Protein AF-A0A9D9RYX8-F1 (afdb_monomer_lite)

Foldseek 3Di:
DDPDPDPDQPWDFQLLVLQVLCVVLVCHLVNLCVQLVHDSVVSVVVNVPDDDDPSSVVSSLVVSCVSVVHDSVPGHIDGPPPPDD

Radius of gyration: 14.07 Å; chains: 1; bounding box: 27×30×38 Å

Sequence (85 aa):
MVDSKAPGDKLLVDWFRVIVDLDREGYGATVVALSIEVPKTTLLGWKQGSRPKYEEACMLIDLWARVLKKGRDQVPMISPFDFRR

pLDDT: mean 88.83, std 16.37, range [43.31, 98.56]

Secondary structure (DSSP, 8-state):
------TT---EE-HHHHHHHHHHTT--HHHHHHHTT--HHHHHHHHTT----HHHHHHHHHHHHHHHT--GGGS-EE-TT----

Structure (mmCIF, N/CA/C/O backbone):
data_AF-A0A9D9RYX8-F1
#
_entry.id   AF-A0A9D9RYX8-F1
#
loop_
_atom_site.group_PDB
_atom_site.id
_atom_site.type_symbol
_atom_site.label_atom_id
_atom_site.label_alt_id
_atom_site.label_comp_id
_atom_site.label_asym_id
_atom_site.label_entity_id
_atom_site.label_seq_id
_atom_site.pdbx_PDB_ins_code
_atom_site.Cartn_x
_atom_site.Cartn_y
_atom_site.Cartn_z
_atom_site.occupancy
_atom_site.B_iso_or_equiv
_atom_site.auth_seq_id
_atom_site.auth_comp_id
_atom_site.auth_asym_id
_atom_site.auth_atom_id
_atom_site.pdbx_PDB_model_num
ATOM 1 N N . MET A 1 1 ? -19.277 -21.577 -27.228 1.00 46.69 1 MET A N 1
ATOM 2 C CA . MET A 1 1 ? -17.834 -21.877 -27.301 1.00 46.69 1 MET A CA 1
ATOM 3 C C . MET A 1 1 ? -17.151 -20.763 -28.072 1.00 46.69 1 MET A C 1
ATOM 5 O O . MET A 1 1 ? -17.146 -20.804 -29.291 1.00 46.69 1 MET A O 1
ATOM 9 N N . VAL A 1 2 ? -16.639 -19.756 -27.369 1.00 44.56 2 VAL A N 1
ATOM 10 C CA . VAL A 1 2 ? -15.550 -18.904 -27.865 1.00 44.56 2 VAL A CA 1
ATOM 11 C C . VAL A 1 2 ? -14.607 -18.681 -26.689 1.00 44.56 2 VAL A C 1
ATOM 13 O O . VAL A 1 2 ? -14.616 -17.651 -26.024 1.00 44.56 2 VAL A O 1
ATOM 16 N N . ASP A 1 3 ? -13.839 -19.720 -26.375 1.00 47.78 3 ASP A N 1
ATOM 17 C CA . ASP A 1 3 ? -12.617 -19.546 -25.604 1.00 47.78 3 ASP A CA 1
ATOM 18 C C . ASP A 1 3 ? -11.654 -18.739 -26.475 1.00 47.78 3 ASP A C 1
ATOM 20 O O . ASP A 1 3 ? -11.124 -19.213 -27.477 1.00 47.78 3 ASP A O 1
ATOM 24 N N . SER A 1 4 ? -11.476 -17.471 -26.131 1.00 45.50 4 SER A N 1
ATOM 25 C CA . SER A 1 4 ? -10.414 -16.627 -26.675 1.00 45.50 4 SER A CA 1
ATOM 26 C C . SER A 1 4 ? -9.725 -15.923 -25.520 1.00 45.50 4 SER A C 1
ATOM 28 O O . SER A 1 4 ? -9.734 -14.703 -25.397 1.00 45.50 4 SER A O 1
ATOM 30 N N . LYS A 1 5 ? -9.132 -16.725 -24.629 1.00 45.81 5 LYS A N 1
ATOM 31 C CA . LYS A 1 5 ? -8.092 -16.239 -23.730 1.00 45.81 5 LYS A CA 1
ATOM 32 C C . LYS A 1 5 ? -6.819 -16.135 -24.566 1.00 45.81 5 LYS A C 1
ATOM 34 O O . LYS A 1 5 ? -6.227 -17.154 -24.918 1.00 45.81 5 LYS A O 1
ATOM 39 N N . ALA A 1 6 ? -6.452 -14.909 -24.934 1.00 53.22 6 ALA A N 1
ATOM 40 C CA . ALA A 1 6 ? -5.154 -14.620 -25.530 1.00 53.22 6 ALA A CA 1
ATOM 41 C C . ALA A 1 6 ? -4.042 -15.259 -24.669 1.00 53.22 6 ALA A C 1
ATOM 43 O O . ALA A 1 6 ? -4.166 -15.295 -23.436 1.00 53.22 6 ALA A O 1
ATOM 44 N N . PRO A 1 7 ? -2.985 -15.818 -25.280 1.00 43.31 7 PRO A N 1
ATOM 45 C CA . PRO A 1 7 ? -1.947 -16.511 -24.538 1.00 43.31 7 PRO A CA 1
ATOM 46 C C . PRO A 1 7 ? -1.217 -15.525 -23.618 1.00 43.31 7 PRO A C 1
ATOM 48 O O . PRO A 1 7 ? -0.476 -14.666 -24.076 1.00 43.31 7 PRO A O 1
ATOM 51 N N . GLY A 1 8 ? -1.410 -15.685 -22.308 1.00 54.44 8 GLY A N 1
ATOM 52 C CA . GLY A 1 8 ? -0.464 -15.211 -21.300 1.00 54.44 8 GLY A CA 1
ATOM 53 C C . GLY A 1 8 ? -0.400 -13.704 -21.054 1.00 54.44 8 GLY A C 1
ATOM 54 O O . GLY A 1 8 ? 0.692 -13.211 -20.776 1.00 54.44 8 GLY A O 1
ATOM 55 N N . ASP A 1 9 ? -1.523 -12.981 -21.065 1.00 58.75 9 ASP A N 1
ATOM 56 C CA . ASP A 1 9 ? -1.558 -11.654 -20.438 1.00 58.75 9 ASP A CA 1
ATOM 57 C C . ASP A 1 9 ? -1.197 -11.815 -18.957 1.00 58.75 9 ASP A C 1
ATOM 59 O O . ASP A 1 9 ? -1.995 -12.277 -18.136 1.00 58.75 9 ASP A O 1
ATOM 63 N N . LYS A 1 10 ? 0.057 -11.503 -18.617 1.00 74.31 10 LYS A N 1
ATOM 64 C CA . LYS A 1 10 ? 0.546 -11.536 -17.242 1.00 74.31 10 LYS A CA 1
ATOM 65 C C . LYS A 1 10 ? -0.150 -10.415 -16.484 1.00 74.31 10 LYS A C 1
ATOM 67 O O . LYS A 1 10 ? 0.333 -9.286 -16.457 1.00 74.31 10 LYS A O 1
ATOM 72 N N . LEU A 1 11 ? -1.298 -10.740 -15.897 1.00 84.81 11 LEU A N 1
ATOM 73 C CA . LEU A 1 11 ? -2.016 -9.858 -14.992 1.00 84.81 11 LEU A CA 1
ATOM 74 C C . LEU A 1 11 ? -1.081 -9.448 -13.854 1.00 84.81 11 LEU A C 1
ATOM 76 O O . LEU A 1 11 ? -0.387 -10.280 -13.261 1.00 84.81 11 LEU A O 1
ATOM 80 N N . LEU A 1 12 ? -1.039 -8.150 -13.586 1.00 90.94 12 LEU A N 1
ATOM 81 C CA . LEU A 1 12 ? -0.284 -7.572 -12.487 1.00 90.94 12 LEU A CA 1
ATOM 82 C C . LEU A 1 12 ? -1.262 -7.106 -11.421 1.00 90.94 12 LEU A C 1
ATOM 84 O O . LEU A 1 12 ? -2.375 -6.706 -11.740 1.00 90.94 12 LEU A O 1
ATOM 88 N N . VAL A 1 13 ? -0.839 -7.111 -10.163 1.00 94.25 13 VAL A N 1
ATOM 89 C CA . VAL A 1 13 ? -1.655 -6.536 -9.092 1.00 94.25 13 VAL A CA 1
ATOM 90 C C . VAL A 1 13 ? -1.775 -5.025 -9.296 1.00 94.25 13 VAL A C 1
ATOM 92 O O . VAL A 1 13 ? -0.773 -4.335 -9.514 1.00 94.25 13 VAL A O 1
ATOM 95 N N . ASP A 1 14 ? -2.998 -4.512 -9.199 1.00 95.56 14 ASP A N 1
ATOM 96 C CA . ASP A 1 14 ? -3.282 -3.081 -9.188 1.00 95.56 14 ASP A CA 1
ATOM 97 C C . ASP A 1 14 ? -3.126 -2.525 -7.765 1.00 95.56 14 ASP A C 1
ATOM 99 O O . ASP A 1 14 ? -4.065 -2.468 -6.966 1.00 95.56 14 ASP A O 1
ATOM 103 N N . TRP A 1 15 ? -1.902 -2.105 -7.442 1.00 96.19 15 TRP A N 1
ATOM 104 C CA . TRP A 1 15 ? -1.561 -1.549 -6.131 1.00 96.19 15 TRP A CA 1
ATOM 105 C C . TRP A 1 15 ? -2.310 -0.258 -5.804 1.00 96.19 15 TRP A C 1
ATOM 107 O O . TRP A 1 15 ? -2.628 -0.018 -4.639 1.00 96.19 15 TRP A O 1
ATOM 117 N N . PHE A 1 16 ? -2.628 0.562 -6.810 1.00 95.94 16 PHE A N 1
ATOM 118 C CA . PHE A 1 16 ? -3.433 1.761 -6.597 1.00 95.94 16 PHE A CA 1
ATOM 119 C C . PHE A 1 16 ? -4.819 1.365 -6.101 1.00 95.94 16 PHE A C 1
ATOM 121 O O . PHE A 1 16 ? -5.276 1.876 -5.075 1.00 95.94 16 PHE A O 1
ATOM 128 N N . ARG A 1 17 ? -5.462 0.413 -6.785 1.00 96.75 17 ARG A N 1
ATOM 129 C CA . ARG A 1 17 ? -6.794 -0.056 -6.412 1.00 96.75 17 ARG A CA 1
ATOM 130 C C . ARG A 1 17 ? -6.813 -0.726 -5.044 1.00 96.75 17 ARG A C 1
ATOM 132 O O . ARG A 1 17 ? -7.703 -0.420 -4.258 1.00 96.75 17 ARG A O 1
ATOM 139 N N . VAL A 1 18 ? -5.816 -1.555 -4.729 1.00 97.69 18 VAL A N 1
ATOM 140 C CA . VAL A 1 18 ? -5.657 -2.167 -3.397 1.00 97.69 18 VAL A CA 1
ATOM 141 C C . VAL A 1 18 ? -5.635 -1.099 -2.298 1.00 97.69 18 VAL A C 1
ATOM 143 O O . VAL A 1 18 ? -6.372 -1.201 -1.318 1.00 97.69 18 VAL A O 1
ATOM 146 N N . ILE A 1 19 ? -4.835 -0.043 -2.472 1.00 97.62 19 ILE A N 1
ATOM 147 C CA . ILE A 1 19 ? -4.709 1.033 -1.478 1.00 97.62 19 ILE A CA 1
ATOM 148 C C . ILE A 1 19 ? -5.990 1.881 -1.404 1.00 97.62 19 ILE A C 1
ATOM 150 O O . ILE A 1 19 ? -6.375 2.307 -0.320 1.00 97.62 19 ILE A O 1
ATOM 154 N N . VAL A 1 20 ? -6.666 2.129 -2.529 1.00 97.62 20 VAL A N 1
ATOM 155 C CA . VAL A 1 20 ? -7.944 2.865 -2.561 1.00 97.62 20 VAL A CA 1
ATOM 156 C C . VAL A 1 20 ? -9.072 2.079 -1.900 1.00 97.62 20 VAL A C 1
ATOM 158 O O . VAL A 1 20 ? -9.894 2.670 -1.208 1.00 97.62 20 VAL A O 1
ATOM 161 N N . ASP A 1 21 ? -9.130 0.766 -2.103 1.00 98.19 21 ASP A N 1
ATOM 162 C CA . ASP A 1 21 ? -10.129 -0.079 -1.453 1.00 98.19 21 ASP A CA 1
ATOM 163 C C . ASP A 1 21 ? -9.935 -0.076 0.072 1.00 98.19 21 ASP A C 1
ATOM 165 O O . ASP A 1 21 ? -10.909 0.071 0.801 1.00 98.19 21 ASP A O 1
ATOM 169 N N . LEU A 1 22 ? -8.688 -0.123 0.558 1.00 98.25 22 LEU A N 1
ATOM 170 C CA . LEU A 1 22 ? -8.384 0.051 1.985 1.00 98.25 22 LEU A CA 1
ATOM 171 C C . LEU A 1 22 ? -8.818 1.431 2.508 1.00 98.25 22 LEU A C 1
ATOM 173 O O . LEU A 1 22 ? -9.477 1.521 3.541 1.00 98.25 22 LEU A O 1
ATOM 177 N N . ASP A 1 23 ? -8.504 2.502 1.777 1.00 97.44 23 ASP A N 1
ATOM 178 C CA . ASP A 1 23 ? -8.879 3.877 2.139 1.00 97.44 23 ASP A CA 1
ATOM 179 C C . ASP A 1 23 ? -10.405 4.036 2.287 1.00 97.44 23 ASP A C 1
ATOM 181 O O . ASP A 1 23 ? -10.876 4.669 3.232 1.00 97.44 23 ASP A O 1
ATOM 185 N N . ARG A 1 24 ? -11.186 3.382 1.415 1.00 97.69 24 ARG A N 1
ATOM 186 C CA . ARG A 1 24 ? -12.661 3.361 1.468 1.00 97.69 24 ARG A CA 1
ATOM 187 C C . ARG A 1 24 ? -13.223 2.639 2.691 1.00 97.69 24 ARG A C 1
ATOM 189 O O . ARG A 1 24 ? -14.290 3.017 3.162 1.00 97.69 24 ARG A O 1
ATOM 196 N N . GLU A 1 25 ? -12.498 1.661 3.222 1.00 97.88 25 GLU A N 1
ATOM 197 C CA . GLU A 1 25 ? -12.830 0.959 4.470 1.00 97.88 25 GLU A CA 1
ATOM 198 C C . GLU A 1 25 ? -12.305 1.703 5.7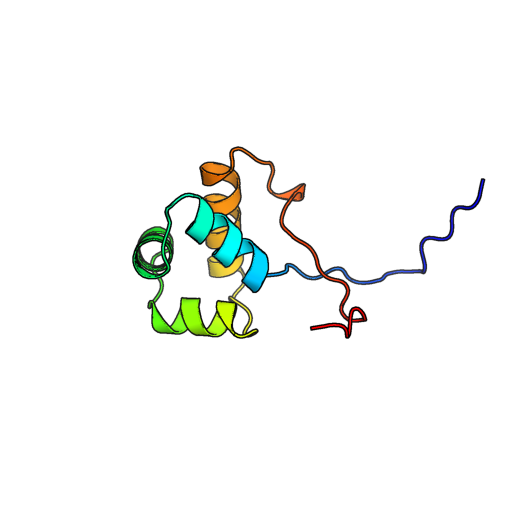18 1.00 97.88 25 GLU A C 1
ATOM 200 O O . GLU A 1 25 ? -12.298 1.165 6.825 1.00 97.88 25 GLU A O 1
ATOM 205 N N . GLY A 1 26 ? -11.828 2.946 5.562 1.00 96.81 26 GLY A N 1
ATOM 206 C CA . GLY A 1 26 ? -11.296 3.771 6.651 1.00 96.81 26 GLY A CA 1
ATOM 207 C C . GLY A 1 26 ? -9.818 3.523 6.969 1.00 96.81 26 GLY A C 1
ATOM 208 O O . GLY A 1 26 ? -9.260 4.167 7.860 1.00 96.81 26 GLY A O 1
ATOM 209 N N . TYR A 1 27 ? -9.146 2.643 6.223 1.00 97.69 27 TYR A N 1
ATOM 210 C CA . TYR A 1 27 ? -7.708 2.410 6.331 1.00 97.69 27 TYR A CA 1
ATOM 211 C C . TYR A 1 27 ? -6.955 3.412 5.454 1.00 97.69 27 TYR A C 1
ATOM 213 O O . TYR A 1 27 ? -6.452 3.094 4.377 1.00 97.69 27 TYR A O 1
ATOM 221 N N . GLY A 1 28 ? -6.867 4.654 5.933 1.00 96.25 28 GLY A N 1
ATOM 222 C CA . GLY A 1 28 ? -6.099 5.698 5.259 1.00 96.25 28 GLY A CA 1
ATOM 223 C C . GLY A 1 28 ? -4.601 5.378 5.176 1.00 96.25 28 GLY A C 1
ATOM 224 O O . GLY A 1 28 ? -4.071 4.551 5.920 1.00 96.25 28 GLY A O 1
ATOM 225 N N . ALA A 1 29 ? -3.876 6.095 4.311 1.00 96.00 29 ALA A N 1
ATOM 226 C CA . ALA A 1 29 ? -2.467 5.811 4.000 1.00 96.00 29 ALA A CA 1
ATOM 227 C C . ALA A 1 29 ? -1.542 5.685 5.230 1.00 96.00 29 ALA A C 1
ATOM 229 O O . ALA A 1 29 ? -0.635 4.860 5.240 1.00 96.00 29 ALA A O 1
ATOM 230 N N . THR A 1 30 ? -1.757 6.486 6.278 1.00 97.69 30 THR A N 1
ATOM 231 C CA . THR A 1 30 ? -0.970 6.372 7.518 1.00 97.69 30 THR A CA 1
ATOM 232 C C . THR A 1 30 ? -1.243 5.047 8.240 1.00 97.69 30 THR A C 1
ATOM 234 O O . THR A 1 30 ? -0.304 4.387 8.671 1.00 97.69 30 THR A O 1
ATOM 237 N N . VAL A 1 31 ? -2.513 4.645 8.353 1.00 98.19 31 VAL A N 1
ATOM 238 C CA . VAL A 1 31 ? -2.927 3.419 9.055 1.00 98.19 31 VAL A CA 1
ATOM 239 C C . VAL A 1 31 ? -2.415 2.188 8.316 1.00 98.19 31 VAL A C 1
ATOM 241 O O . VAL A 1 31 ? -1.854 1.290 8.938 1.00 98.19 31 VAL A O 1
ATOM 244 N N . VAL A 1 32 ? -2.551 2.170 6.988 1.00 98.19 32 VAL A N 1
ATOM 245 C CA . VAL A 1 32 ? -2.040 1.077 6.148 1.00 98.19 32 VAL A CA 1
ATOM 246 C C . VAL A 1 32 ? -0.532 0.942 6.303 1.00 98.19 32 VAL A C 1
ATOM 248 O O . VAL A 1 32 ? -0.063 -0.151 6.586 1.00 98.19 32 VAL A O 1
ATOM 251 N N . ALA A 1 33 ? 0.214 2.044 6.178 1.00 98.00 33 ALA A N 1
ATOM 252 C CA . ALA A 1 33 ? 1.672 2.029 6.264 1.00 98.00 33 ALA A CA 1
ATOM 253 C C . ALA A 1 33 ? 2.169 1.474 7.610 1.00 98.00 33 ALA A C 1
ATOM 255 O O . ALA A 1 33 ? 3.046 0.617 7.629 1.00 98.00 33 ALA A O 1
ATOM 256 N N . LEU A 1 34 ? 1.551 1.895 8.721 1.00 98.06 34 LEU A N 1
ATOM 257 C CA . LEU A 1 34 ? 1.852 1.362 10.053 1.00 98.06 34 LEU A CA 1
ATOM 258 C C . LEU A 1 34 ? 1.491 -0.124 10.187 1.00 98.06 34 LEU A C 1
ATOM 260 O O . LEU A 1 34 ? 2.231 -0.870 10.813 1.00 98.06 34 LEU A O 1
ATOM 264 N N . SER A 1 35 ? 0.380 -0.560 9.585 1.00 97.69 35 SER A N 1
ATOM 265 C CA . SER A 1 35 ? -0.107 -1.946 9.687 1.00 97.69 35 SER A CA 1
ATOM 266 C C . SER A 1 35 ? 0.789 -2.968 8.983 1.00 97.69 35 SER A C 1
ATOM 268 O O . SER A 1 35 ? 0.702 -4.152 9.293 1.00 97.69 35 SER A O 1
ATOM 270 N N . ILE A 1 36 ? 1.608 -2.526 8.025 1.00 97.00 36 ILE A N 1
ATOM 271 C CA . ILE A 1 36 ? 2.555 -3.370 7.277 1.00 97.00 36 ILE A CA 1
ATOM 272 C C . ILE A 1 36 ? 4.010 -2.920 7.468 1.00 97.00 36 ILE A C 1
ATOM 274 O O . ILE A 1 36 ? 4.876 -3.297 6.685 1.00 97.00 36 ILE A O 1
ATOM 278 N N . GLU A 1 37 ? 4.258 -2.087 8.482 1.00 97.19 37 GLU A N 1
ATOM 279 C CA . GLU A 1 37 ? 5.591 -1.653 8.915 1.00 97.19 37 GLU A CA 1
ATOM 280 C C . GLU A 1 37 ? 6.444 -0.978 7.824 1.00 97.19 37 GLU A C 1
ATOM 282 O O . GLU A 1 37 ? 7.665 -1.126 7.778 1.00 97.19 37 GLU A O 1
ATOM 287 N N . VAL A 1 38 ? 5.820 -0.174 6.956 1.00 97.38 38 VAL A N 1
ATOM 288 C CA . VAL A 1 38 ? 6.533 0.601 5.925 1.00 97.38 38 VAL A CA 1
ATOM 289 C C . VAL A 1 38 ? 6.403 2.110 6.126 1.00 97.38 38 VAL A C 1
ATOM 291 O O . VAL A 1 38 ? 5.419 2.593 6.691 1.00 97.38 38 VAL A O 1
ATOM 294 N N . PRO A 1 39 ? 7.352 2.914 5.614 1.00 98.06 39 PRO A N 1
ATOM 295 C CA . PRO A 1 39 ? 7.193 4.360 5.592 1.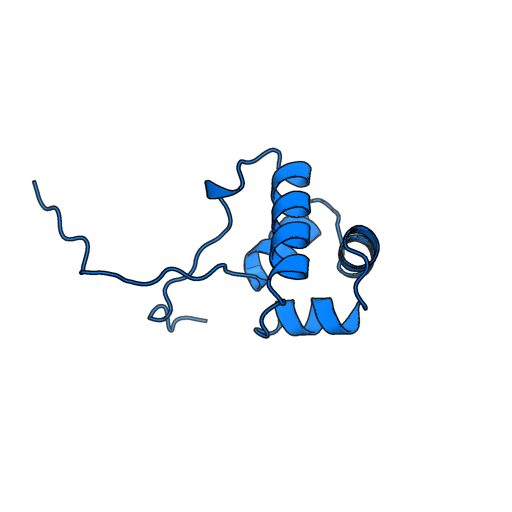00 98.06 39 PRO A CA 1
ATOM 296 C C . PRO A 1 39 ? 5.969 4.784 4.767 1.00 98.06 39 PRO A C 1
ATOM 298 O O . PRO A 1 39 ? 5.728 4.287 3.665 1.00 98.06 39 PRO A O 1
ATOM 301 N N . LYS A 1 40 ? 5.228 5.790 5.250 1.00 97.81 40 LYS A N 1
ATOM 302 C CA . LYS A 1 40 ? 4.070 6.355 4.530 1.00 97.81 40 LYS A CA 1
ATOM 303 C C . LYS A 1 40 ? 4.426 6.824 3.116 1.00 97.81 40 LYS A C 1
ATOM 305 O O . LYS A 1 40 ? 3.628 6.665 2.198 1.00 97.81 40 LYS A O 1
ATOM 310 N N . THR A 1 41 ? 5.611 7.399 2.931 1.00 97.75 41 THR A N 1
ATOM 311 C CA . THR A 1 41 ? 6.113 7.836 1.619 1.00 97.75 41 THR A CA 1
ATOM 312 C C . THR A 1 41 ? 6.261 6.671 0.643 1.00 97.75 41 THR A C 1
ATOM 314 O O . THR A 1 41 ? 5.909 6.819 -0.525 1.00 97.75 41 THR A O 1
ATOM 317 N N . THR A 1 42 ? 6.689 5.500 1.119 1.00 97.50 42 THR A N 1
ATOM 318 C CA . THR A 1 42 ? 6.769 4.267 0.327 1.00 97.50 42 THR A CA 1
ATOM 319 C C . THR A 1 42 ? 5.382 3.831 -0.146 1.00 97.50 42 THR A C 1
ATOM 321 O O . THR A 1 42 ? 5.181 3.625 -1.343 1.00 97.50 42 THR A O 1
ATOM 324 N N . LEU A 1 43 ? 4.395 3.799 0.760 1.00 97.44 43 LEU A N 1
ATOM 325 C CA . LEU A 1 43 ? 3.006 3.470 0.415 1.00 97.44 43 LEU A CA 1
ATOM 326 C C . LEU A 1 43 ? 2.416 4.459 -0.607 1.00 97.44 43 LEU A C 1
ATOM 328 O O . LEU A 1 43 ? 1.749 4.055 -1.561 1.00 97.44 43 LEU A O 1
ATOM 332 N N . LEU A 1 44 ? 2.675 5.761 -0.437 1.00 97.19 44 LEU A N 1
ATOM 333 C CA . LEU A 1 44 ? 2.252 6.785 -1.397 1.00 97.19 44 LEU A CA 1
ATOM 334 C C . LEU A 1 44 ? 2.921 6.596 -2.765 1.00 97.19 44 LEU A C 1
ATOM 336 O O . LEU A 1 44 ? 2.256 6.768 -3.784 1.00 97.19 44 LEU A O 1
ATOM 340 N N . GLY A 1 45 ? 4.190 6.183 -2.797 1.00 97.25 45 GLY A N 1
ATOM 341 C CA . GLY A 1 45 ? 4.882 5.813 -4.029 1.00 97.25 45 GLY A CA 1
ATOM 342 C C . GLY A 1 45 ? 4.198 4.652 -4.753 1.00 97.25 45 GLY A C 1
ATOM 343 O O . GLY A 1 45 ? 4.016 4.709 -5.968 1.00 97.25 45 GLY A O 1
ATOM 344 N N . TRP A 1 46 ? 3.750 3.622 -4.028 1.00 96.69 46 TRP A N 1
ATOM 345 C CA . TRP A 1 46 ? 2.999 2.515 -4.634 1.00 96.69 46 TRP A CA 1
ATOM 346 C C . TRP A 1 46 ? 1.632 2.950 -5.156 1.00 96.69 46 TRP A C 1
ATOM 348 O O . TRP A 1 46 ? 1.245 2.570 -6.260 1.00 96.69 46 TRP A O 1
ATOM 358 N N . LYS A 1 47 ? 0.939 3.831 -4.424 1.00 93.75 47 LYS A N 1
ATOM 359 C CA . LYS A 1 47 ? -0.307 4.457 -4.895 1.00 93.75 47 LYS A CA 1
ATOM 360 C C . LYS A 1 47 ? -0.092 5.250 -6.194 1.00 93.75 47 LYS A C 1
ATOM 362 O O . LYS A 1 47 ? -1.006 5.348 -7.001 1.00 93.75 47 LYS A O 1
ATOM 367 N N . GLN A 1 48 ? 1.106 5.786 -6.424 1.00 93.75 48 GLN A N 1
ATOM 368 C CA . GLN A 1 48 ? 1.470 6.525 -7.641 1.00 93.75 48 GLN A CA 1
ATOM 369 C C . GLN A 1 48 ? 2.004 5.633 -8.778 1.00 93.75 48 GLN A C 1
ATOM 371 O O . GLN A 1 48 ? 2.256 6.126 -9.876 1.00 93.75 48 GLN A O 1
ATOM 376 N N . GLY A 1 49 ? 2.129 4.319 -8.560 1.00 90.06 49 GLY A N 1
ATOM 377 C CA . GLY A 1 49 ? 2.482 3.347 -9.599 1.00 90.06 49 GLY A CA 1
ATOM 378 C C . GLY A 1 49 ? 3.823 2.640 -9.413 1.00 90.06 49 GLY A C 1
ATOM 379 O O . GLY A 1 49 ? 4.144 1.753 -10.207 1.00 90.06 49 GLY A O 1
ATOM 38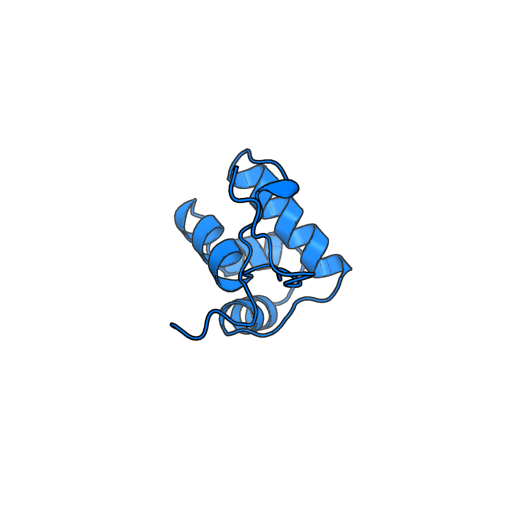0 N N . SER A 1 50 ? 4.590 2.970 -8.370 1.00 93.75 50 SER A N 1
ATOM 381 C CA . SER A 1 50 ? 5.738 2.148 -7.972 1.00 93.75 50 SER A CA 1
ATOM 382 C C . SER A 1 50 ? 5.271 0.778 -7.475 1.00 93.75 50 SER A C 1
ATOM 384 O O . SER A 1 50 ? 4.112 0.590 -7.108 1.00 93.75 50 SER A O 1
ATOM 386 N N . ARG A 1 51 ? 6.175 -0.203 -7.451 1.00 92.44 51 ARG A N 1
ATOM 387 C CA . ARG A 1 51 ? 5.841 -1.566 -7.019 1.00 92.44 51 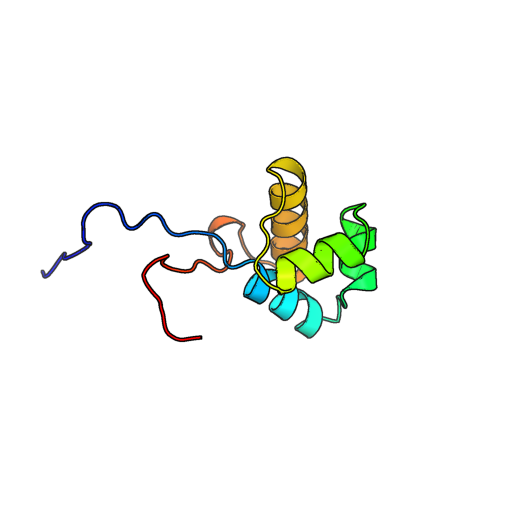ARG A CA 1
ATOM 388 C C . ARG A 1 51 ? 6.451 -1.876 -5.648 1.00 92.44 51 ARG A C 1
ATOM 390 O O . ARG A 1 51 ? 7.624 -1.554 -5.451 1.00 92.44 51 ARG A O 1
ATOM 397 N N . PRO A 1 52 ? 5.694 -2.504 -4.732 1.00 96.31 52 PRO A N 1
ATOM 398 C CA . PRO A 1 52 ? 6.246 -3.055 -3.500 1.00 96.31 52 PRO A CA 1
ATOM 399 C C . PRO A 1 52 ? 7.207 -4.213 -3.793 1.00 96.31 52 PRO A C 1
ATOM 401 O O . PRO A 1 52 ? 7.090 -4.893 -4.820 1.00 96.31 52 PRO A O 1
ATOM 404 N N . LYS A 1 53 ? 8.146 -4.460 -2.874 1.00 96.19 53 LYS A N 1
ATOM 405 C CA . LYS A 1 53 ? 8.943 -5.695 -2.876 1.00 96.19 53 LYS A CA 1
ATOM 406 C C . LYS A 1 53 ? 8.059 -6.888 -2.518 1.00 96.19 53 LYS A C 1
ATOM 408 O O . LYS A 1 53 ? 6.956 -6.720 -2.015 1.00 96.19 53 LYS A O 1
ATOM 413 N N . TYR A 1 54 ? 8.549 -8.103 -2.754 1.00 95.69 54 TYR A N 1
ATOM 414 C CA . TYR A 1 54 ? 7.759 -9.325 -2.564 1.00 95.69 54 TYR A CA 1
ATOM 415 C C . TYR A 1 54 ? 7.143 -9.456 -1.159 1.00 95.69 54 TYR A C 1
ATOM 417 O O . TYR A 1 54 ? 5.956 -9.748 -1.036 1.00 95.69 54 TYR A O 1
ATOM 425 N N . GLU A 1 55 ? 7.922 -9.206 -0.107 1.00 97.12 55 GLU A N 1
ATOM 426 C CA . GLU A 1 55 ? 7.450 -9.322 1.279 1.00 97.12 55 GLU A CA 1
ATOM 427 C C . GLU A 1 55 ? 6.392 -8.256 1.604 1.00 97.12 55 GLU A C 1
ATOM 429 O O . GLU A 1 55 ? 5.302 -8.57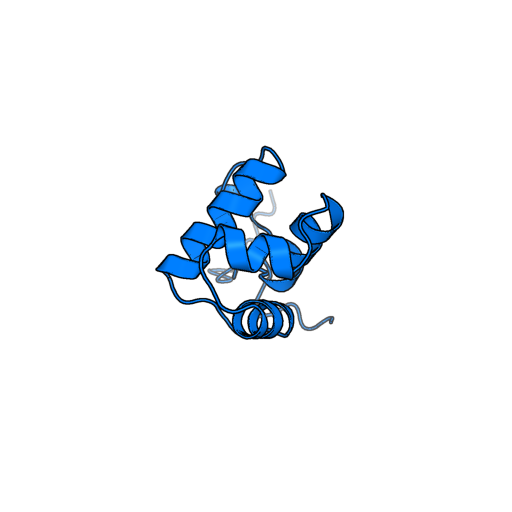9 2.070 1.00 97.12 55 GLU A O 1
ATOM 434 N N . GLU A 1 56 ? 6.661 -6.998 1.248 1.00 97.62 56 GLU A N 1
ATOM 435 C CA . GLU A 1 56 ? 5.738 -5.865 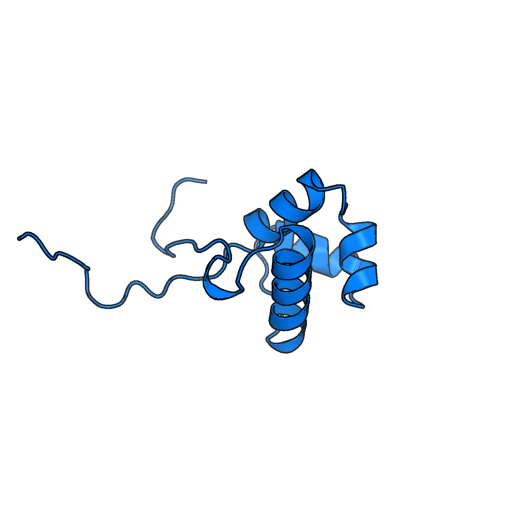1.407 1.00 97.62 56 GLU A CA 1
ATOM 436 C C . GLU A 1 56 ? 4.432 -6.069 0.622 1.00 97.62 56 GLU A C 1
ATOM 438 O O . GLU A 1 56 ? 3.342 -5.776 1.111 1.00 97.62 56 GLU A O 1
ATOM 443 N N . ALA A 1 57 ? 4.541 -6.619 -0.589 1.00 97.06 57 ALA A N 1
ATOM 444 C CA . ALA A 1 57 ? 3.420 -6.976 -1.445 1.00 97.06 57 ALA A CA 1
ATOM 445 C C . ALA A 1 57 ? 2.530 -8.029 -0.775 1.00 97.06 57 ALA A C 1
ATOM 447 O O . ALA A 1 57 ? 1.308 -7.883 -0.766 1.00 97.06 57 ALA A O 1
ATOM 448 N N . CYS A 1 58 ? 3.133 -9.069 -0.190 1.00 97.81 58 CYS A N 1
ATOM 449 C CA . CYS A 1 58 ? 2.401 -10.091 0.553 1.00 97.81 58 CYS A CA 1
ATOM 450 C C . CYS A 1 58 ? 1.655 -9.485 1.746 1.00 97.81 58 CYS A C 1
ATOM 452 O O . CYS A 1 58 ? 0.452 -9.702 1.864 1.00 97.81 58 CYS A O 1
ATOM 454 N N . MET A 1 59 ? 2.331 -8.670 2.562 1.00 98.12 59 MET A N 1
ATOM 455 C CA . MET A 1 59 ? 1.718 -8.027 3.731 1.00 98.12 59 MET A CA 1
ATOM 456 C C . MET A 1 59 ? 0.552 -7.110 3.349 1.00 98.12 59 MET A C 1
ATOM 458 O O . MET A 1 59 ? -0.501 -7.140 3.986 1.00 98.12 59 MET A O 1
ATOM 462 N N . LEU A 1 60 ? 0.704 -6.318 2.283 1.00 98.06 60 LEU A N 1
ATOM 463 C CA . LEU A 1 60 ? -0.353 -5.429 1.805 1.00 98.06 60 LEU A CA 1
ATOM 464 C C . LEU A 1 60 ? -1.568 -6.209 1.274 1.00 98.06 60 LEU A C 1
ATOM 466 O O . LEU A 1 60 ? -2.707 -5.822 1.544 1.00 98.06 60 LEU A O 1
ATOM 470 N N . ILE A 1 61 ? -1.342 -7.316 0.559 1.00 98.25 61 ILE A N 1
ATOM 471 C CA . ILE A 1 61 ? -2.415 -8.206 0.089 1.00 98.25 61 ILE A CA 1
ATOM 472 C C . ILE A 1 61 ? -3.137 -8.858 1.271 1.00 98.25 61 ILE A C 1
ATOM 474 O O . ILE A 1 61 ? -4.365 -8.912 1.270 1.00 98.25 61 ILE A O 1
ATOM 478 N N . ASP A 1 62 ? -2.402 -9.326 2.280 1.00 98.31 62 ASP A N 1
ATOM 479 C CA . ASP A 1 62 ? -2.990 -9.952 3.466 1.00 98.31 62 ASP A CA 1
ATOM 480 C C . ASP A 1 62 ? -3.836 -8.961 4.272 1.00 98.31 62 ASP A C 1
ATOM 482 O O . ASP A 1 62 ? -4.947 -9.294 4.697 1.00 98.31 62 ASP A O 1
ATOM 486 N N . LEU A 1 63 ? -3.370 -7.715 4.416 1.00 98.31 63 LEU A N 1
ATOM 487 C CA . LEU A 1 63 ? -4.158 -6.647 5.025 1.00 98.31 63 LEU A CA 1
ATOM 488 C C . LEU A 1 63 ? -5.444 -6.379 4.230 1.00 98.31 63 LEU A C 1
ATOM 490 O O . LEU A 1 63 ? -6.523 -6.345 4.819 1.00 98.31 63 LEU A O 1
ATOM 494 N N . TRP A 1 64 ? -5.349 -6.223 2.906 1.00 98.56 64 TRP A N 1
ATOM 495 C CA . TRP A 1 64 ? -6.510 -6.001 2.037 1.00 98.56 64 TRP A CA 1
ATOM 496 C C . TRP A 1 64 ? -7.528 -7.140 2.138 1.00 98.56 64 TRP A C 1
ATOM 498 O O . TRP A 1 64 ? -8.711 -6.891 2.371 1.00 98.56 64 TRP A O 1
ATOM 508 N N . ALA A 1 65 ? -7.065 -8.388 2.043 1.00 98.31 65 ALA A N 1
ATOM 509 C CA . ALA A 1 65 ? -7.902 -9.579 2.137 1.00 98.31 65 ALA A CA 1
ATOM 510 C C . ALA A 1 65 ? -8.640 -9.633 3.482 1.00 98.31 65 ALA A C 1
ATOM 512 O O . ALA A 1 65 ? -9.853 -9.848 3.529 1.00 98.31 65 ALA A O 1
ATOM 513 N N . ARG A 1 66 ? -7.928 -9.352 4.580 1.00 98.06 66 ARG A N 1
ATOM 514 C CA . ARG A 1 66 ? -8.500 -9.303 5.928 1.00 98.06 66 ARG A CA 1
ATOM 515 C C . ARG A 1 66 ? -9.538 -8.189 6.085 1.00 98.06 66 ARG A C 1
ATOM 517 O O . ARG A 1 66 ? -10.609 -8.454 6.627 1.00 98.06 66 ARG A O 1
ATOM 524 N N . VAL A 1 67 ? -9.230 -6.963 5.659 1.00 97.88 67 VAL A N 1
ATOM 525 C CA . VAL A 1 67 ? -10.114 -5.794 5.831 1.00 97.88 67 VAL A CA 1
ATOM 526 C C . VAL A 1 67 ? -11.388 -5.953 5.004 1.00 97.88 67 VAL A C 1
ATOM 528 O O . VAL A 1 67 ? -12.483 -5.791 5.535 1.00 97.88 67 VAL A O 1
ATOM 531 N N . LEU A 1 68 ? -11.264 -6.366 3.739 1.00 97.62 68 LEU A N 1
ATOM 532 C CA . LEU A 1 68 ? -12.410 -6.543 2.846 1.00 97.62 68 LEU A CA 1
ATOM 533 C C . LEU A 1 68 ? -13.120 -7.895 3.015 1.00 97.62 68 LEU A C 1
ATOM 535 O O . LEU A 1 68 ? -14.125 -8.134 2.346 1.00 97.62 68 LEU A O 1
ATOM 539 N N . LYS A 1 69 ? -12.620 -8.777 3.892 1.00 97.06 69 LYS A N 1
ATOM 540 C CA . LYS A 1 69 ? -13.114 -10.152 4.091 1.00 97.06 69 LYS A CA 1
ATOM 541 C C . LYS A 1 69 ? -13.172 -10.942 2.774 1.00 97.06 69 LYS A C 1
ATOM 543 O O . LYS A 1 69 ? -14.153 -11.625 2.484 1.00 97.06 69 LYS A O 1
ATOM 548 N N . LYS A 1 70 ? -12.114 -10.823 1.968 1.00 96.25 70 LYS A N 1
ATOM 549 C CA . LYS A 1 70 ? -11.957 -11.455 0.648 1.00 96.25 70 LYS A CA 1
ATOM 550 C C . LYS A 1 70 ? -10.766 -12.407 0.627 1.00 96.25 70 LYS A C 1
ATOM 552 O O . LYS A 1 70 ? -9.892 -12.345 1.486 1.00 96.25 70 LYS A O 1
ATOM 557 N N . GLY A 1 71 ? -10.727 -13.284 -0.373 1.00 95.31 71 GLY A N 1
ATOM 558 C CA . GLY A 1 71 ? -9.566 -14.134 -0.642 1.00 95.31 71 GLY A CA 1
ATOM 559 C C . GLY A 1 71 ? -8.436 -13.373 -1.346 1.00 95.31 71 GLY A C 1
ATOM 560 O O . GLY A 1 71 ? -8.683 -12.402 -2.063 1.00 95.31 71 GLY A O 1
ATOM 561 N N . ARG A 1 72 ? -7.184 -13.824 -1.167 1.00 94.56 72 ARG A N 1
ATOM 562 C CA . ARG A 1 72 ? -5.999 -13.245 -1.842 1.00 94.56 72 ARG A CA 1
ATOM 563 C C . ARG A 1 72 ? -6.084 -13.350 -3.370 1.00 94.56 72 ARG A C 1
ATOM 565 O O . ARG A 1 72 ? -5.513 -12.528 -4.076 1.00 94.56 72 ARG A O 1
ATOM 572 N N . ASP A 1 73 ? -6.798 -14.353 -3.869 1.00 93.56 73 ASP A N 1
ATOM 573 C CA . ASP A 1 73 ? -7.086 -14.607 -5.284 1.00 93.56 73 ASP A CA 1
ATOM 574 C C . ASP A 1 73 ? -8.006 -13.552 -5.919 1.00 93.56 73 ASP A C 1
ATOM 576 O O . ASP A 1 73 ? -8.047 -13.429 -7.140 1.00 93.56 73 ASP A O 1
ATOM 580 N N . GLN A 1 74 ? -8.701 -12.759 -5.100 1.00 96.06 74 GLN A N 1
ATOM 581 C CA . GLN A 1 74 ? -9.590 -11.684 -5.545 1.00 96.06 74 GLN A CA 1
ATOM 582 C C . GLN A 1 74 ? -8.917 -10.310 -5.556 1.00 96.06 74 GLN A C 1
ATOM 584 O O . GLN A 1 74 ? -9.599 -9.302 -5.763 1.00 96.06 74 GLN A O 1
ATOM 589 N N . VAL A 1 75 ? -7.607 -10.249 -5.288 1.00 96.44 75 VAL A N 1
ATOM 590 C CA . VAL A 1 75 ? -6.865 -8.989 -5.308 1.00 96.44 75 VAL A CA 1
ATOM 591 C C . VAL A 1 75 ? -7.070 -8.293 -6.661 1.00 96.44 75 VAL A C 1
ATOM 593 O O . VAL A 1 75 ? -7.051 -8.962 -7.697 1.00 96.44 75 VAL A O 1
ATOM 596 N N . PRO A 1 76 ? -7.282 -6.966 -6.686 1.00 95.81 76 PRO A N 1
ATOM 597 C CA . PRO A 1 76 ? -7.386 -6.219 -7.927 1.00 95.81 76 PRO A CA 1
ATOM 598 C C . PRO A 1 76 ? -6.216 -6.506 -8.869 1.00 95.81 76 PRO A C 1
ATOM 600 O O . PRO A 1 76 ? -5.051 -6.368 -8.493 1.00 95.81 76 PRO A O 1
ATOM 603 N N . MET A 1 77 ? -6.544 -6.887 -10.101 1.00 94.38 77 MET A N 1
ATOM 604 C CA . MET A 1 77 ? -5.588 -7.175 -11.163 1.00 94.38 77 MET A CA 1
ATOM 605 C C . MET A 1 77 ? -5.791 -6.199 -12.319 1.00 94.38 77 MET A C 1
ATOM 607 O O . MET A 1 77 ? -6.923 -5.859 -12.654 1.00 94.38 77 MET A O 1
ATOM 611 N N . ILE A 1 78 ? -4.699 -5.801 -12.960 1.00 91.75 78 ILE A N 1
ATOM 612 C CA . ILE A 1 78 ? -4.681 -4.956 -14.150 1.00 91.75 78 ILE A CA 1
ATOM 613 C C . ILE A 1 78 ? -3.895 -5.646 -15.265 1.00 91.75 78 ILE A C 1
ATOM 615 O O . ILE A 1 78 ? -2.858 -6.280 -15.028 1.00 91.75 78 ILE A O 1
ATOM 619 N N . SER A 1 79 ? -4.397 -5.528 -16.495 1.00 87.38 79 SER A N 1
ATOM 620 C CA . SER A 1 79 ? -3.630 -5.927 -17.673 1.00 87.38 79 SER A CA 1
ATOM 621 C C . SER A 1 79 ? -2.563 -4.867 -17.957 1.00 87.38 79 SER A C 1
ATOM 623 O O . SER A 1 79 ? -2.883 -3.678 -17.978 1.00 87.38 79 SER A O 1
ATOM 625 N N . PRO A 1 80 ? -1.301 -5.245 -18.226 1.00 72.62 80 PRO A N 1
ATOM 626 C CA . PRO A 1 80 ? -0.280 -4.285 -18.644 1.00 72.62 80 PRO A CA 1
ATOM 627 C C . PRO A 1 80 ? -0.623 -3.576 -19.968 1.00 72.62 80 PRO A C 1
ATOM 629 O O . PRO A 1 80 ? 0.004 -2.571 -20.288 1.00 72.62 80 PRO A O 1
ATOM 632 N N . PHE A 1 81 ? -1.612 -4.079 -20.713 1.00 75.38 81 PHE A N 1
ATOM 633 C CA . PHE A 1 81 ? -2.121 -3.488 -21.950 1.00 75.38 81 PHE A CA 1
ATOM 634 C C . PHE A 1 81 ? -3.381 -2.630 -21.746 1.00 75.38 81 PHE A C 1
ATOM 636 O O . PHE A 1 81 ? -3.968 -2.156 -22.718 1.00 75.38 81 PHE A O 1
ATOM 643 N N . ASP A 1 82 ? -3.813 -2.415 -20.500 1.00 70.88 82 ASP A N 1
ATOM 644 C CA . ASP A 1 82 ? -4.913 -1.503 -20.188 1.00 70.88 82 ASP A CA 1
ATOM 645 C C . ASP A 1 82 ? -4.378 -0.064 -20.068 1.00 70.88 82 ASP A C 1
ATOM 647 O O . ASP A 1 82 ? -3.971 0.404 -19.004 1.00 70.88 82 ASP A O 1
ATOM 651 N N . PHE A 1 83 ? -4.279 0.618 -21.214 1.00 60.44 83 PHE A N 1
ATOM 652 C CA . PHE A 1 83 ? -3.680 1.957 -21.338 1.00 60.44 83 PHE A CA 1
ATOM 653 C C . PHE A 1 83 ? -4.622 3.108 -20.949 1.00 60.44 83 PHE A C 1
ATOM 655 O O . PHE A 1 83 ? -4.232 4.273 -21.043 1.00 60.44 83 PHE A O 1
ATOM 662 N N . ARG A 1 84 ? -5.868 2.823 -20.550 1.00 58.78 84 ARG A N 1
ATOM 663 C CA . ARG A 1 84 ? -6.826 3.855 -20.135 1.00 58.78 84 ARG A CA 1
ATOM 664 C C . ARG A 1 84 ? -6.649 4.142 -18.644 1.00 58.78 84 ARG A C 1
ATOM 666 O O . ARG A 1 84 ? -7.193 3.430 -17.808 1.00 58.78 84 ARG A O 1
ATOM 673 N N . ARG A 1 85 ? -5.877 5.183 -18.326 1.00 53.88 85 ARG A N 1
ATOM 674 C CA . ARG A 1 85 ? -5.839 5.805 -16.996 1.00 53.88 85 ARG A CA 1
ATOM 675 C C . ARG A 1 85 ? -6.562 7.139 -17.006 1.00 53.88 85 ARG A C 1
ATOM 677 O O . ARG A 1 85 ? -6.404 7.865 -18.011 1.00 53.88 85 ARG A O 1
#